Protein AF-A0A1E5Q8T6-F1 (afdb_monomer_lite)

Foldseek 3Di:
DDPLLLLLLLLLLVLLLLVLLCVLQVVVVLSVLLCVVCVVVNVVSVVSNLVVLCVVPNNPVSVVVSVVLSVQSNVVSNVVCVPDDVVVSNVVSVVLSVQSSPDDSVSSSVSSCPPPCSVVSPDDDPVRVVVVVVVVVVPDDDDDDD

Radius of gyration: 18.47 Å; chains: 1; bounding box: 36×39×65 Å

Secondary structure (DSSP, 8-state):
--HHHHHHHHHHHHHHHHHHHHHHTS-HHHHHHHHHHHHHHHHHHHHHHHHHHHHHH-HHHHHHHHHHHHHHHHHHHHHHHHSS-HHHHHHHHHHHHHHHHH--HHHHHHHHHHSTTGGGG----HHHHHHHHHHHHTT-------

pLDDT: mean 90.9, std 15.11, range [36.03, 98.62]

Organism: NCBI:txid28181

Structure (mmCIF, N/CA/C/O backbone):
data_AF-A0A1E5Q8T6-F1
#
_entry.id   AF-A0A1E5Q8T6-F1
#
loop_
_atom_site.group_PDB
_atom_site.id
_atom_site.type_symbol
_atom_site.label_atom_id
_atom_site.label_alt_id
_atom_site.label_comp_id
_atom_site.label_asym_id
_atom_site.label_entity_id
_atom_site.label_seq_id
_atom_site.p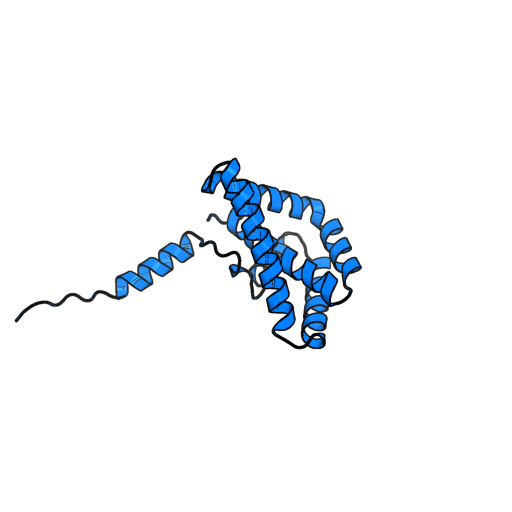dbx_PDB_ins_code
_atom_site.Cartn_x
_atom_site.Cartn_y
_atom_site.Cartn_z
_atom_site.occupancy
_atom_site.B_iso_or_equiv
_atom_site.auth_seq_id
_atom_site.auth_comp_id
_atom_site.auth_asym_id
_atom_site.auth_atom_id
_atom_site.pdbx_PDB_model_num
ATOM 1 N N . MET A 1 1 ? -8.021 -8.946 15.338 1.00 91.19 1 MET A N 1
ATOM 2 C CA . MET A 1 1 ? -8.719 -8.478 14.113 1.00 91.19 1 MET A CA 1
ATOM 3 C C . MET A 1 1 ? -9.376 -9.658 13.404 1.00 91.19 1 MET A C 1
ATOM 5 O O . MET A 1 1 ? -8.860 -10.767 13.523 1.00 91.19 1 MET A O 1
ATOM 9 N N . ASP A 1 2 ? -10.492 -9.426 12.705 1.00 91.12 2 ASP A N 1
ATOM 10 C CA . ASP A 1 2 ? -11.157 -10.439 11.868 1.00 91.12 2 ASP A CA 1
ATOM 11 C C . ASP A 1 2 ? -10.465 -10.608 10.494 1.00 91.12 2 ASP A C 1
ATOM 13 O O . ASP A 1 2 ? -9.503 -9.903 10.171 1.00 91.12 2 ASP A O 1
ATOM 17 N N . ALA A 1 3 ? -10.931 -11.565 9.684 1.00 92.56 3 ALA A N 1
ATOM 18 C CA . ALA A 1 3 ? -10.324 -11.892 8.391 1.00 92.56 3 ALA A CA 1
ATOM 19 C C . ALA A 1 3 ? -10.444 -10.765 7.344 1.00 92.56 3 ALA A C 1
ATOM 21 O O . ALA A 1 3 ? -9.539 -10.584 6.521 1.00 92.56 3 ALA A O 1
ATOM 22 N N . ALA A 1 4 ? -11.535 -9.994 7.375 1.00 94.25 4 ALA A N 1
ATOM 23 C CA . ALA A 1 4 ? -11.749 -8.883 6.452 1.00 94.25 4 ALA A CA 1
ATOM 24 C C . ALA A 1 4 ? -10.816 -7.712 6.789 1.00 94.25 4 ALA A C 1
ATOM 26 O O . ALA A 1 4 ? -10.156 -7.174 5.900 1.00 94.25 4 ALA A O 1
ATOM 27 N N . ALA A 1 5 ? -10.695 -7.375 8.075 1.00 95.44 5 ALA A N 1
ATOM 28 C CA . ALA A 1 5 ? -9.763 -6.373 8.576 1.00 95.44 5 ALA A CA 1
ATOM 29 C C . ALA A 1 5 ? -8.310 -6.754 8.272 1.00 95.44 5 ALA A C 1
ATOM 31 O O . ALA A 1 5 ? -7.549 -5.913 7.798 1.00 95.44 5 ALA A O 1
ATOM 32 N N . ARG A 1 6 ? -7.944 -8.028 8.471 1.00 95.81 6 ARG A N 1
ATOM 33 C CA . ARG A 1 6 ? -6.624 -8.552 8.100 1.00 95.81 6 ARG A CA 1
ATOM 34 C C . ARG A 1 6 ? -6.330 -8.326 6.618 1.00 95.81 6 ARG A C 1
ATOM 36 O O . ARG A 1 6 ? -5.324 -7.713 6.287 1.00 95.81 6 ARG A O 1
ATOM 43 N N . THR A 1 7 ? -7.238 -8.755 5.743 1.00 97.00 7 THR A N 1
ATOM 44 C CA . THR A 1 7 ? -7.078 -8.588 4.289 1.00 97.00 7 THR A CA 1
ATOM 45 C C . THR A 1 7 ? -6.927 -7.113 3.915 1.00 97.00 7 THR A C 1
ATOM 47 O O . THR A 1 7 ? -6.072 -6.759 3.109 1.00 97.00 7 THR A O 1
ATOM 50 N N . ALA A 1 8 ? -7.720 -6.228 4.521 1.00 98.00 8 ALA A N 1
ATOM 51 C CA . ALA A 1 8 ? -7.644 -4.795 4.262 1.00 98.00 8 ALA A CA 1
ATOM 52 C C . ALA A 1 8 ? -6.312 -4.173 4.726 1.00 98.00 8 ALA A C 1
ATOM 54 O O . ALA A 1 8 ? -5.781 -3.288 4.052 1.00 98.00 8 ALA A O 1
ATOM 55 N N . LEU A 1 9 ? -5.760 -4.638 5.852 1.00 97.81 9 LEU A N 1
ATOM 56 C CA . LEU A 1 9 ? -4.460 -4.213 6.374 1.00 97.81 9 LEU A CA 1
ATOM 57 C C . LEU A 1 9 ? -3.300 -4.721 5.505 1.00 97.81 9 LEU A C 1
ATOM 59 O O . LEU A 1 9 ? -2.475 -3.909 5.095 1.00 97.81 9 LEU A O 1
ATOM 63 N N . GLU A 1 10 ? -3.274 -6.012 5.158 1.00 97.94 10 GLU A N 1
ATOM 64 C CA . GLU A 1 10 ? -2.285 -6.613 4.241 1.00 97.94 10 GLU A CA 1
ATOM 65 C C . GLU A 1 10 ? -2.306 -5.896 2.877 1.00 97.94 10 GLU A C 1
ATOM 67 O O . GLU A 1 10 ? -1.274 -5.475 2.353 1.00 97.94 10 GLU A O 1
ATOM 72 N N . MET A 1 11 ? -3.500 -5.636 2.332 1.00 98.12 11 MET A N 1
ATOM 73 C CA . MET A 1 11 ? -3.654 -4.861 1.098 1.00 98.12 11 MET A CA 1
ATOM 74 C C . MET A 1 11 ? -3.131 -3.429 1.228 1.00 98.12 11 MET A C 1
ATOM 76 O O . MET A 1 11 ? -2.648 -2.861 0.245 1.00 98.12 11 MET A O 1
ATOM 80 N N . ARG A 1 12 ? -3.238 -2.817 2.414 1.00 98.38 12 ARG A N 1
ATOM 81 C CA . ARG A 1 12 ? -2.709 -1.472 2.646 1.00 98.38 12 ARG A CA 1
ATOM 82 C C . ARG A 1 12 ? -1.186 -1.465 2.718 1.00 98.38 12 ARG A C 1
ATOM 84 O O . ARG A 1 12 ? -0.594 -0.530 2.186 1.00 98.38 12 ARG A O 1
ATOM 91 N N . VAL A 1 13 ? -0.573 -2.491 3.309 1.00 98.31 13 VAL A N 1
ATOM 92 C CA . VAL A 1 13 ? 0.884 -2.695 3.269 1.00 98.31 13 VAL A CA 1
ATOM 93 C C . VAL A 1 13 ? 1.355 -2.767 1.818 1.00 98.31 13 VAL A C 1
ATOM 95 O O . VAL A 1 13 ? 2.176 -1.949 1.408 1.00 98.31 13 VAL A O 1
ATOM 98 N N . LEU A 1 14 ? 0.761 -3.661 1.017 1.00 98.12 14 LEU A N 1
ATOM 99 C CA . LEU A 1 14 ? 1.131 -3.826 -0.390 1.00 98.12 14 LEU A CA 1
ATOM 100 C C . LEU A 1 14 ? 0.997 -2.507 -1.173 1.00 98.12 14 LEU A C 1
ATOM 102 O O . LEU A 1 14 ? 1.892 -2.140 -1.928 1.00 98.12 14 LEU A O 1
ATOM 106 N N . GLN A 1 15 ? -0.092 -1.753 -0.979 1.00 98.12 15 GLN A N 1
ATOM 107 C CA . GLN A 1 15 ? -0.264 -0.443 -1.625 1.00 98.12 15 GLN A CA 1
ATOM 108 C C . GLN A 1 15 ? 0.828 0.563 -1.239 1.00 98.12 15 GLN A C 1
ATOM 110 O O . GLN A 1 15 ? 1.267 1.324 -2.102 1.00 98.12 15 GLN A O 1
ATOM 115 N N . SER A 1 16 ? 1.234 0.596 0.034 1.00 98.38 16 SER A N 1
ATOM 116 C CA . SER A 1 16 ? 2.310 1.470 0.512 1.00 98.38 16 SER A CA 1
ATOM 117 C C . SER A 1 16 ? 3.647 1.104 -0.131 1.00 98.38 16 SER A C 1
ATOM 119 O O . SER A 1 16 ? 4.346 1.994 -0.610 1.00 98.38 16 SER A O 1
ATOM 121 N N . GLU A 1 17 ? 3.970 -0.185 -0.228 1.00 97.94 17 GLU A N 1
ATOM 122 C CA . GLU A 1 17 ? 5.182 -0.643 -0.912 1.00 97.94 17 GLU A CA 1
ATOM 123 C C . GLU A 1 17 ? 5.189 -0.331 -2.398 1.00 97.94 17 GLU A C 1
ATOM 125 O O . GLU A 1 17 ? 6.173 0.205 -2.899 1.00 97.94 17 GLU A O 1
ATOM 130 N N . LEU A 1 18 ? 4.093 -0.625 -3.104 1.00 98.25 18 LEU A N 1
ATOM 131 C CA . LEU A 1 18 ? 3.993 -0.332 -4.530 1.00 98.25 18 LEU A CA 1
ATOM 132 C C . LEU A 1 18 ? 4.087 1.178 -4.789 1.00 98.25 18 LEU A C 1
ATOM 134 O O . LEU A 1 18 ? 4.694 1.586 -5.773 1.00 98.25 18 LEU A O 1
ATOM 138 N N . MET A 1 19 ? 3.539 2.020 -3.907 1.00 98.62 19 MET A N 1
ATOM 139 C CA . MET A 1 19 ? 3.686 3.473 -4.029 1.00 98.62 19 MET A CA 1
ATOM 140 C C . MET A 1 19 ? 5.147 3.908 -3.871 1.00 98.62 19 MET A C 1
ATOM 142 O O . MET A 1 1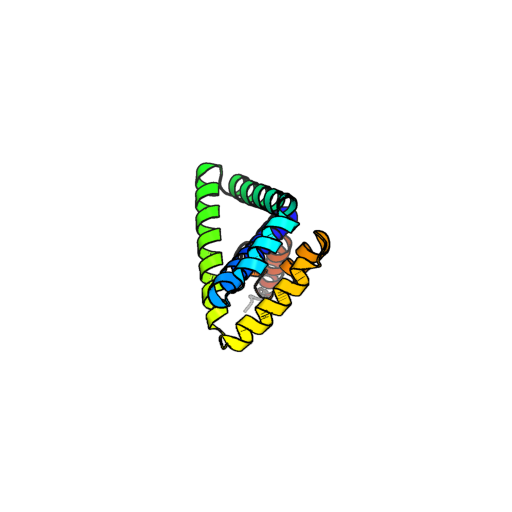9 ? 5.647 4.665 -4.699 1.00 98.62 19 MET A O 1
ATOM 146 N N . VAL A 1 20 ? 5.847 3.433 -2.838 1.00 98.38 20 VAL A N 1
ATOM 147 C CA . VAL A 1 20 ? 7.263 3.784 -2.636 1.00 98.38 20 VAL A CA 1
ATOM 148 C C . VAL A 1 20 ? 8.115 3.256 -3.788 1.00 98.38 20 VAL A C 1
ATOM 150 O O . VAL A 1 20 ? 8.893 4.015 -4.357 1.00 98.38 20 VAL A O 1
ATOM 153 N N . ALA A 1 21 ? 7.884 2.024 -4.240 1.00 97.94 21 ALA A N 1
ATOM 154 C CA . ALA A 1 21 ? 8.535 1.474 -5.422 1.00 97.94 21 ALA A CA 1
ATOM 155 C C . ALA A 1 21 ? 8.308 2.332 -6.676 1.00 97.94 21 ALA A C 1
ATOM 157 O O . ALA A 1 21 ? 9.230 2.559 -7.459 1.00 97.94 21 ALA A O 1
ATOM 158 N N . ALA A 1 22 ? 7.096 2.862 -6.857 1.00 98.50 22 ALA A N 1
ATOM 159 C CA . ALA A 1 22 ? 6.776 3.762 -7.959 1.00 98.50 22 ALA A CA 1
ATOM 160 C C . ALA A 1 22 ? 7.599 5.054 -7.939 1.00 98.50 22 ALA A C 1
ATOM 162 O O . ALA A 1 22 ? 7.985 5.548 -9.000 1.00 98.50 22 ALA A O 1
ATOM 163 N N . LEU A 1 23 ? 7.867 5.589 -6.748 1.00 98.31 23 LEU A N 1
ATOM 164 C CA . LEU A 1 23 ? 8.662 6.799 -6.556 1.00 98.31 23 LEU A CA 1
ATOM 165 C C . LEU A 1 23 ? 10.160 6.513 -6.697 1.00 98.31 23 LEU A C 1
ATOM 167 O O . LEU A 1 23 ? 10.832 7.196 -7.464 1.00 98.31 23 LEU A O 1
ATOM 171 N N . THR A 1 24 ? 10.662 5.483 -6.018 1.00 98.19 24 THR A N 1
ATOM 172 C CA . THR A 1 24 ? 12.087 5.122 -5.994 1.00 98.19 24 THR A CA 1
ATOM 173 C C . THR A 1 24 ? 12.584 4.624 -7.351 1.00 98.19 24 THR A C 1
ATOM 175 O O . THR A 1 24 ? 13.695 4.951 -7.753 1.00 98.19 24 THR A O 1
ATOM 178 N N . CYS A 1 25 ? 11.764 3.865 -8.084 1.00 98.38 25 CYS A N 1
ATOM 179 C CA . CYS A 1 25 ? 12.173 3.180 -9.316 1.00 98.38 25 CYS A CA 1
ATOM 180 C C . CYS A 1 25 ? 11.604 3.801 -10.598 1.00 98.38 25 CYS A C 1
ATOM 182 O O . CYS A 1 25 ? 11.696 3.199 -11.665 1.00 98.38 25 CYS A O 1
ATOM 184 N N . GLY A 1 26 ? 10.937 4.957 -10.512 1.00 97.50 26 GLY A N 1
ATOM 185 C CA . GLY A 1 26 ? 10.296 5.584 -11.674 1.00 97.50 26 GLY A CA 1
ATOM 186 C C . GLY A 1 26 ? 9.081 4.819 -12.226 1.00 97.50 26 GLY A C 1
ATOM 187 O O . GLY A 1 26 ? 8.631 5.087 -13.336 1.00 97.50 26 GLY A O 1
ATOM 188 N N . GLN A 1 27 ? 8.497 3.899 -11.453 1.00 97.75 27 GLN A N 1
ATOM 189 C CA . GLN A 1 27 ? 7.379 3.030 -11.855 1.00 97.75 27 GLN A CA 1
ATOM 190 C C . GLN A 1 27 ? 5.990 3.677 -11.643 1.00 97.75 27 GLN A C 1
ATOM 192 O O . GLN A 1 27 ? 4.982 2.988 -11.471 1.00 97.75 27 GLN A O 1
ATOM 197 N N . ARG A 1 28 ? 5.902 5.017 -11.663 1.00 98.12 28 ARG A N 1
ATOM 198 C CA . ARG A 1 28 ? 4.630 5.765 -11.524 1.00 98.12 28 ARG A CA 1
ATOM 199 C C . ARG A 1 28 ? 3.543 5.301 -12.508 1.00 98.12 28 ARG A C 1
ATOM 201 O O . ARG A 1 28 ? 2.404 5.151 -12.063 1.00 98.12 28 ARG A O 1
ATOM 208 N N . PRO A 1 29 ? 3.839 5.023 -13.797 1.00 98.38 29 PRO A N 1
ATOM 209 C CA . PRO A 1 29 ? 2.836 4.489 -14.719 1.00 98.38 29 PRO A CA 1
ATOM 210 C C . PRO A 1 29 ? 2.255 3.145 -14.258 1.00 98.38 29 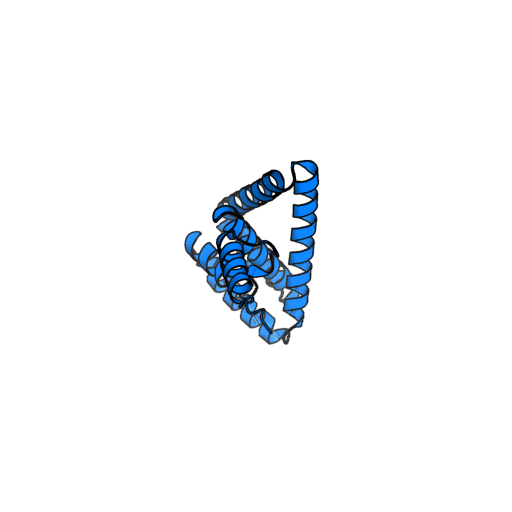PRO A C 1
ATOM 212 O O . PRO A 1 29 ? 1.038 2.973 -14.268 1.00 98.38 29 PRO A O 1
ATOM 215 N N . SER A 1 30 ? 3.103 2.231 -13.777 1.00 98.38 30 SER A N 1
ATOM 216 C CA . SER A 1 30 ? 2.705 0.906 -13.281 1.00 98.38 30 SER A CA 1
ATOM 217 C C . SER A 1 30 ? 1.794 1.004 -12.055 1.00 98.38 30 SER A C 1
ATOM 219 O O . SER A 1 30 ? 0.777 0.314 -11.980 1.00 98.38 30 SER A O 1
ATOM 221 N N . TYR A 1 31 ? 2.090 1.921 -11.129 1.00 98.62 31 TYR A N 1
ATOM 222 C CA . TYR A 1 31 ? 1.222 2.182 -9.978 1.00 98.62 31 TYR A CA 1
ATOM 223 C C . TYR A 1 31 ? -0.129 2.777 -10.378 1.00 98.62 31 TYR A C 1
ATOM 225 O O . TYR A 1 31 ? -1.169 2.340 -9.888 1.00 98.62 31 TYR A O 1
ATOM 233 N N . ASN A 1 32 ? -0.136 3.742 -11.298 1.00 98.44 32 ASN A N 1
ATOM 234 C CA . ASN A 1 32 ? -1.376 4.339 -11.787 1.00 98.44 32 ASN A CA 1
ATOM 235 C C . ASN A 1 32 ? -2.257 3.304 -12.497 1.00 98.44 32 ASN A C 1
ATOM 237 O O . ASN A 1 32 ? -3.471 3.281 -12.278 1.00 98.44 32 ASN A O 1
ATOM 241 N N . ALA A 1 33 ? -1.653 2.424 -13.301 1.00 98.50 33 ALA A N 1
ATOM 242 C CA . ALA A 1 33 ? -2.349 1.306 -13.927 1.00 98.50 33 ALA A CA 1
ATOM 243 C C . ALA A 1 33 ? -2.926 0.357 -12.868 1.00 98.50 33 ALA A C 1
ATOM 245 O O . ALA A 1 33 ? -4.113 0.049 -12.912 1.00 98.50 33 ALA A O 1
ATOM 246 N N . PHE A 1 34 ? -2.134 -0.017 -11.859 1.00 98.44 34 PHE A N 1
ATOM 247 C CA . PHE A 1 34 ? -2.587 -0.849 -10.745 1.00 98.44 34 PHE A CA 1
ATOM 248 C C . PHE A 1 34 ? -3.799 -0.237 -10.023 1.00 98.44 34 PHE A C 1
ATOM 250 O O . PHE A 1 34 ? -4.835 -0.888 -9.878 1.00 98.44 34 PHE A O 1
ATOM 257 N N . VAL A 1 35 ? -3.717 1.035 -9.620 1.00 98.12 35 VAL A N 1
ATOM 258 C CA . VAL A 1 35 ? -4.825 1.718 -8.935 1.00 98.12 35 VAL A CA 1
ATOM 259 C C . VAL A 1 35 ? -6.060 1.802 -9.824 1.00 98.12 35 VAL A C 1
ATOM 261 O O . VAL A 1 35 ? -7.168 1.608 -9.330 1.00 98.12 35 VAL A O 1
ATOM 264 N N . THR A 1 36 ? -5.887 2.063 -11.119 1.00 98.19 36 THR A N 1
ATOM 265 C CA . THR A 1 36 ? -6.998 2.164 -12.073 1.00 98.19 36 THR A CA 1
ATOM 266 C C . THR A 1 36 ? -7.697 0.819 -12.253 1.00 98.19 36 THR A C 1
ATOM 268 O O . THR A 1 36 ? -8.912 0.744 -12.069 1.00 98.19 36 THR A O 1
ATOM 271 N N . THR A 1 37 ? -6.941 -0.248 -12.524 1.00 97.31 37 THR A N 1
ATOM 272 C CA . THR A 1 37 ? -7.462 -1.608 -12.725 1.00 97.31 37 THR A CA 1
ATOM 273 C C . THR A 1 37 ? -8.215 -2.117 -11.499 1.00 97.31 37 THR A C 1
ATOM 275 O O . THR A 1 37 ? -9.322 -2.640 -11.616 1.00 97.31 37 THR A O 1
ATOM 278 N N . PHE A 1 38 ? -7.662 -1.921 -10.299 1.00 98.12 38 PHE A N 1
ATOM 279 C CA .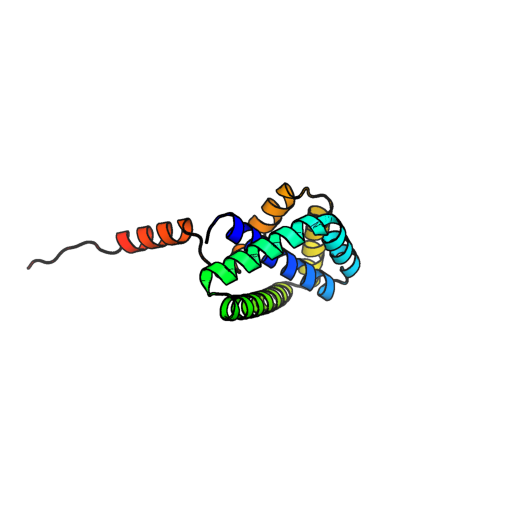 PHE A 1 38 ? -8.252 -2.451 -9.068 1.00 98.12 38 PHE A CA 1
ATOM 280 C C . PHE A 1 38 ? -9.110 -1.440 -8.305 1.00 98.12 38 PHE A C 1
ATOM 282 O O . PHE A 1 38 ? -9.547 -1.748 -7.197 1.00 98.12 38 PHE A O 1
ATOM 289 N N . LYS A 1 39 ? -9.406 -0.257 -8.862 1.00 97.75 39 LYS A N 1
ATOM 290 C CA . LYS A 1 39 ? -10.087 0.841 -8.148 1.00 97.75 39 LYS A CA 1
ATOM 291 C C . LYS A 1 39 ? -11.307 0.390 -7.328 1.00 97.75 39 LYS A C 1
ATOM 293 O O . LYS A 1 39 ? -11.332 0.697 -6.133 1.00 97.75 39 LYS A O 1
ATOM 298 N N . PRO A 1 40 ? -12.285 -0.369 -7.873 1.00 97.81 40 PRO A N 1
ATOM 299 C CA . PRO A 1 40 ? -13.451 -0.792 -7.092 1.00 97.81 40 PRO A CA 1
ATOM 300 C C . PRO A 1 40 ? -13.071 -1.684 -5.904 1.00 97.81 40 PRO A C 1
ATOM 302 O O . PRO A 1 40 ? -13.618 -1.562 -4.806 1.00 97.81 40 PRO A O 1
ATOM 305 N N . TYR A 1 41 ? -12.093 -2.566 -6.109 1.00 97.62 41 TYR A N 1
ATOM 306 C CA . TYR A 1 41 ? -11.574 -3.452 -5.078 1.00 97.62 41 TYR A CA 1
ATOM 307 C C . TYR A 1 41 ? -10.820 -2.673 -3.990 1.00 97.62 41 TYR A C 1
ATOM 309 O O . TYR A 1 41 ? -11.116 -2.841 -2.807 1.00 97.62 41 TYR A O 1
ATOM 317 N N . LEU A 1 42 ? -9.909 -1.770 -4.369 1.00 98.06 42 LEU A N 1
ATOM 318 C CA . LEU A 1 42 ? -9.135 -0.957 -3.424 1.00 98.06 42 LEU A CA 1
ATOM 319 C C . LEU A 1 42 ? -10.042 -0.030 -2.601 1.00 98.06 42 LEU A C 1
ATOM 321 O O . LEU A 1 42 ? -9.821 0.123 -1.402 1.00 98.06 42 LEU A O 1
ATOM 325 N N . MET A 1 43 ? -11.099 0.529 -3.204 1.00 98.19 43 MET A N 1
ATOM 326 C CA . MET A 1 43 ? -12.111 1.309 -2.481 1.00 98.19 43 MET A CA 1
ATOM 327 C C . MET A 1 43 ? -12.837 0.466 -1.430 1.00 98.19 43 MET A C 1
ATOM 329 O O . MET A 1 43 ? -12.995 0.910 -0.291 1.00 98.19 43 MET A O 1
ATOM 333 N N . ARG A 1 44 ? -13.232 -0.768 -1.774 1.00 98.00 44 ARG A N 1
ATOM 334 C CA . ARG A 1 44 ? -13.850 -1.692 -0.815 1.00 98.00 44 ARG A CA 1
ATOM 335 C C . ARG A 1 44 ? -12.905 -2.010 0.343 1.00 98.00 44 ARG A C 1
ATOM 337 O O . ARG A 1 44 ? -13.328 -1.939 1.494 1.00 98.00 44 ARG A O 1
ATOM 344 N N . GLN A 1 45 ? -11.638 -2.308 0.055 1.00 98.25 45 GLN A N 1
ATOM 345 C CA . GLN A 1 45 ? -10.637 -2.567 1.095 1.00 98.25 45 GLN A CA 1
ATOM 346 C C . GLN A 1 45 ? -10.393 -1.333 1.973 1.00 98.25 45 GLN A C 1
ATOM 348 O O . GLN A 1 45 ? -10.335 -1.455 3.193 1.00 98.25 45 GLN A O 1
ATOM 353 N N . GLY A 1 46 ? -10.360 -0.130 1.393 1.00 97.81 46 GLY A N 1
ATOM 354 C CA . GLY A 1 46 ? -10.293 1.121 2.153 1.00 97.81 46 GLY A CA 1
ATOM 355 C C . GLY A 1 46 ? -11.492 1.320 3.087 1.00 97.81 46 GLY A C 1
ATOM 356 O O . GLY A 1 46 ? -11.323 1.740 4.232 1.00 97.81 46 GLY A O 1
ATOM 357 N N . GLY A 1 47 ? -12.698 0.961 2.638 1.00 98.19 47 GLY A N 1
ATOM 358 C CA . GLY A 1 47 ? -13.905 0.965 3.468 1.00 98.19 47 GLY A CA 1
ATOM 359 C C . GLY A 1 47 ? -13.829 -0.020 4.638 1.00 98.19 47 GLY A C 1
ATOM 360 O O . GLY A 1 47 ? -14.135 0.356 5.770 1.00 98.19 47 GLY A O 1
ATOM 361 N N . GLN A 1 48 ? -13.366 -1.249 4.390 1.00 98.06 48 GLN A N 1
ATOM 362 C CA . GLN A 1 48 ? -13.166 -2.258 5.440 1.00 98.06 48 GLN A CA 1
ATOM 363 C C . GLN A 1 48 ? -12.108 -1.819 6.453 1.00 98.06 48 GLN A C 1
ATOM 365 O O . GLN A 1 48 ? -12.333 -1.910 7.658 1.00 98.06 48 GLN A O 1
ATOM 370 N N . LEU A 1 49 ? -10.999 -1.251 5.975 1.00 97.75 49 LEU A N 1
ATOM 371 C CA . LEU A 1 49 ? -9.946 -0.707 6.824 1.00 97.75 49 LEU A CA 1
ATOM 372 C C . LEU A 1 49 ? -10.487 0.407 7.727 1.00 97.75 49 LEU A C 1
ATOM 374 O O . LEU A 1 49 ? -10.310 0.367 8.942 1.00 97.75 49 LEU A O 1
ATOM 378 N N . LYS A 1 50 ? -11.211 1.375 7.154 1.00 98.12 50 LYS A N 1
ATOM 379 C CA . LYS A 1 50 ? -11.858 2.442 7.926 1.00 98.12 50 LYS A CA 1
ATOM 380 C C . LYS A 1 50 ? -12.838 1.872 8.953 1.00 98.12 50 LYS A C 1
ATOM 382 O O . LYS A 1 50 ? -12.831 2.313 10.098 1.00 98.12 50 LYS A O 1
ATOM 387 N N . SER A 1 51 ? -13.662 0.897 8.562 1.00 97.81 51 SER A N 1
ATOM 388 C CA . SER A 1 51 ? -14.618 0.248 9.465 1.00 97.81 51 SER A CA 1
ATOM 389 C C . SER A 1 51 ? -13.915 -0.427 10.640 1.00 97.81 51 SER A C 1
ATOM 391 O O . SER A 1 51 ? -14.345 -0.240 11.774 1.00 97.81 51 SER A O 1
ATOM 393 N N . PHE A 1 52 ? -12.813 -1.140 10.393 1.00 96.88 52 PHE A N 1
ATOM 394 C CA . PHE A 1 52 ? -11.992 -1.747 11.440 1.00 96.88 52 PHE A CA 1
ATOM 395 C C . PHE A 1 52 ? -11.536 -0.703 12.465 1.00 96.88 52 PHE A C 1
ATOM 397 O O . PHE A 1 52 ? -11.843 -0.834 13.646 1.00 96.88 52 PHE A O 1
ATOM 404 N N . PHE A 1 53 ? -10.900 0.381 12.017 1.00 97.56 53 PHE A N 1
ATOM 405 C CA . PHE A 1 53 ? -10.424 1.424 12.927 1.00 97.56 53 PHE A CA 1
ATOM 406 C C . PHE A 1 53 ? -11.553 2.114 13.701 1.00 97.56 53 PHE A C 1
ATOM 408 O O . PHE A 1 53 ? -11.415 2.362 14.897 1.00 97.56 53 PHE A O 1
ATOM 415 N N . VAL A 1 54 ? -12.685 2.397 13.050 1.00 97.56 54 VAL A N 1
ATOM 416 C CA . VAL A 1 54 ? -13.849 2.997 13.721 1.00 97.56 54 VAL A CA 1
ATOM 417 C C . VAL A 1 54 ? -14.452 2.043 14.753 1.00 97.56 54 VAL A C 1
ATOM 419 O O . VAL A 1 54 ? -14.806 2.485 15.840 1.00 97.56 54 VAL A O 1
ATOM 422 N N . LYS A 1 55 ? -14.549 0.744 14.455 1.00 96.06 55 LYS A N 1
ATOM 423 C CA . LYS A 1 55 ? -15.048 -0.259 15.407 1.00 96.06 55 LYS A CA 1
ATOM 424 C C . LYS A 1 55 ? -14.099 -0.454 16.589 1.00 96.06 55 LYS A C 1
ATOM 426 O O . LYS A 1 55 ? -14.565 -0.660 17.700 1.00 96.06 55 LYS A O 1
ATOM 431 N N . SER A 1 56 ? -12.788 -0.388 16.359 1.00 95.25 56 SER A N 1
ATOM 432 C CA . SER A 1 56 ? -11.782 -0.624 17.400 1.00 95.25 56 SER A CA 1
ATOM 433 C C . SER A 1 56 ? -11.528 0.579 18.306 1.00 95.25 56 SER A C 1
ATOM 435 O O . SER A 1 56 ? -11.223 0.383 19.476 1.00 95.25 56 SER A O 1
ATOM 437 N N . PHE A 1 57 ? -11.634 1.805 17.788 1.00 95.69 57 PHE A N 1
ATOM 438 C CA . PHE A 1 57 ? -11.228 3.018 18.514 1.00 95.69 57 PHE A CA 1
ATOM 439 C C . PHE A 1 57 ? -12.320 4.103 18.560 1.00 95.69 57 PHE A C 1
ATOM 441 O O . PHE A 1 57 ? -12.128 5.162 19.145 1.00 95.69 57 PHE A O 1
ATOM 448 N N . GLY A 1 58 ? -13.476 3.884 17.934 1.00 97.56 58 GLY A N 1
ATOM 449 C CA . GLY A 1 58 ? -14.519 4.898 17.769 1.00 97.56 58 GLY A CA 1
ATOM 450 C C . GLY A 1 58 ? -14.253 5.865 16.600 1.00 97.56 58 GLY A C 1
ATOM 451 O O . GLY A 1 58 ? -13.170 5.864 16.014 1.00 97.56 58 GLY A O 1
ATOM 452 N N . PRO A 1 59 ? -15.225 6.718 16.217 1.00 95.12 59 PRO A N 1
ATOM 453 C CA . PRO A 1 59 ? -15.151 7.491 14.971 1.00 95.12 59 PRO A CA 1
ATOM 454 C C . PRO A 1 59 ? -13.968 8.468 14.876 1.00 95.12 59 PRO A C 1
ATOM 456 O O . PRO A 1 59 ? -13.270 8.491 13.863 1.00 95.12 59 PRO A O 1
ATOM 459 N N . LYS A 1 60 ? -13.728 9.266 15.927 1.00 96.19 60 LYS A N 1
ATOM 460 C CA . LYS A 1 60 ? -12.674 10.297 15.937 1.00 96.19 60 LYS A CA 1
ATOM 461 C C . LYS A 1 60 ? -11.281 9.679 16.071 1.00 96.19 60 LYS A C 1
ATOM 463 O O . LYS A 1 60 ? -10.423 9.907 15.222 1.00 96.19 60 LYS A O 1
ATOM 468 N N . GLN A 1 61 ? -11.073 8.872 17.111 1.00 97.44 61 GLN A N 1
ATOM 469 C CA . GLN A 1 61 ? -9.776 8.241 17.374 1.00 97.44 61 GLN A CA 1
ATOM 470 C C . GLN A 1 61 ? -9.443 7.187 16.308 1.00 97.44 61 GLN A C 1
ATOM 472 O O . GLN A 1 61 ? -8.289 7.058 15.919 1.00 97.44 61 GLN A O 1
ATOM 477 N N . GLY A 1 62 ? -10.439 6.491 15.749 1.00 97.44 62 GLY A N 1
ATOM 478 C CA . GLY A 1 62 ? -10.243 5.563 14.635 1.00 97.44 62 GLY A CA 1
ATOM 479 C C . GLY A 1 62 ? -9.690 6.242 13.382 1.00 97.44 62 GLY A C 1
ATOM 480 O O . GLY A 1 62 ? -8.759 5.723 12.770 1.00 97.44 62 GLY A O 1
ATOM 481 N N . ALA A 1 63 ? -10.193 7.426 13.021 1.00 97.25 63 ALA A N 1
ATOM 482 C CA . ALA A 1 63 ? -9.641 8.195 11.904 1.00 97.25 63 ALA A CA 1
ATOM 483 C C . ALA A 1 63 ? -8.180 8.620 12.156 1.00 97.25 63 ALA A C 1
ATOM 485 O O . ALA A 1 63 ? -7.338 8.513 11.265 1.00 97.25 63 ALA A O 1
ATOM 486 N N . GLU A 1 64 ? -7.862 9.047 13.380 1.00 97.94 64 GLU A N 1
ATOM 487 C CA . GLU A 1 64 ? -6.495 9.394 13.780 1.00 97.94 64 GLU A CA 1
ATOM 488 C C . GLU A 1 64 ? -5.552 8.181 13.720 1.00 97.94 64 GLU A C 1
ATOM 490 O O . GLU A 1 64 ? -4.467 8.260 13.141 1.00 97.94 64 GLU A O 1
ATOM 495 N N . MET A 1 65 ? -5.981 7.037 14.260 1.00 97.56 65 MET A N 1
ATOM 496 C CA . MET A 1 65 ? -5.210 5.793 14.253 1.00 97.56 65 MET A CA 1
ATOM 497 C C . MET A 1 65 ? -5.009 5.238 12.843 1.00 97.56 65 MET A C 1
ATOM 499 O O . MET A 1 65 ? -3.927 4.729 12.539 1.00 97.56 65 MET A O 1
ATOM 503 N N . LEU A 1 66 ? -5.999 5.387 11.959 1.00 97.75 66 LEU A N 1
ATOM 504 C CA . LEU A 1 66 ? -5.858 5.055 10.545 1.00 97.75 66 LEU A CA 1
ATOM 505 C C . LEU A 1 66 ? -4.760 5.905 9.894 1.00 97.75 66 LEU A C 1
ATOM 507 O O . LEU A 1 66 ? -3.857 5.353 9.267 1.00 97.75 66 LEU A O 1
ATOM 511 N N . ASN A 1 67 ? -4.794 7.228 10.075 1.00 97.81 67 ASN A N 1
ATOM 512 C CA . ASN A 1 67 ? -3.785 8.127 9.511 1.00 97.81 67 ASN A CA 1
ATOM 513 C C . ASN A 1 67 ? -2.382 7.801 10.039 1.00 97.81 67 ASN A C 1
ATOM 515 O O . ASN A 1 67 ? -1.455 7.638 9.248 1.00 97.81 67 ASN A O 1
ATOM 519 N N . LYS A 1 68 ? -2.239 7.611 11.358 1.00 97.62 68 LYS A N 1
ATOM 520 C CA . LYS A 1 68 ? -0.978 7.179 11.986 1.00 97.62 68 LYS A CA 1
ATOM 521 C C . LYS A 1 68 ? -0.464 5.869 11.388 1.00 97.62 68 LYS A C 1
ATOM 523 O O . LYS A 1 68 ? 0.715 5.764 11.055 1.00 97.62 68 LYS A O 1
ATOM 528 N N . THR A 1 69 ? -1.351 4.892 11.206 1.00 97.56 69 THR A N 1
ATOM 529 C CA . THR A 1 69 ? -1.010 3.595 10.609 1.00 97.56 69 THR A CA 1
ATOM 530 C C . THR A 1 69 ? -0.521 3.752 9.176 1.00 97.56 69 THR A C 1
ATOM 532 O O . THR A 1 69 ? 0.527 3.217 8.831 1.00 97.56 69 THR A O 1
ATOM 535 N N . VAL A 1 70 ? -1.244 4.505 8.344 1.00 97.38 70 VAL A N 1
ATOM 536 C CA . VAL A 1 70 ? -0.867 4.750 6.946 1.00 97.38 70 VAL A CA 1
ATOM 537 C C . VAL A 1 70 ? 0.496 5.431 6.845 1.00 97.38 70 VAL A C 1
ATOM 539 O O . VAL A 1 70 ? 1.323 4.996 6.045 1.00 97.38 70 VAL A O 1
ATOM 542 N N . THR A 1 71 ? 0.748 6.455 7.663 1.00 97.94 71 THR A N 1
ATOM 543 C CA . THR A 1 71 ? 2.044 7.146 7.701 1.00 97.94 71 THR A CA 1
ATOM 544 C C . THR A 1 71 ? 3.165 6.197 8.112 1.00 97.94 71 THR A C 1
ATOM 546 O O . THR A 1 71 ? 4.200 6.149 7.452 1.00 97.94 71 THR A O 1
ATOM 549 N N . ARG A 1 72 ? 2.954 5.383 9.156 1.00 97.94 72 ARG A N 1
ATOM 550 C CA . ARG A 1 72 ? 3.939 4.378 9.579 1.00 97.94 72 ARG A CA 1
ATOM 551 C C . ARG A 1 72 ? 4.239 3.383 8.456 1.00 97.94 72 ARG A C 1
ATOM 553 O O . ARG A 1 72 ? 5.403 3.109 8.212 1.00 97.94 72 ARG A O 1
ATOM 560 N N . LEU A 1 73 ? 3.218 2.889 7.752 1.00 98.19 73 LEU A N 1
ATOM 561 C CA . LEU A 1 73 ? 3.400 1.952 6.638 1.00 98.19 73 LEU A CA 1
ATOM 562 C C . LEU A 1 73 ? 4.189 2.561 5.476 1.00 98.19 73 LEU A C 1
ATOM 564 O O . LEU A 1 73 ? 5.034 1.884 4.901 1.00 98.19 73 LEU A O 1
ATOM 568 N N . ALA A 1 74 ? 3.944 3.830 5.142 1.00 97.19 74 ALA A N 1
ATOM 569 C CA . ALA A 1 74 ? 4.736 4.529 4.132 1.00 97.19 74 ALA A CA 1
ATOM 570 C C . ALA A 1 74 ? 6.211 4.640 4.554 1.00 97.19 74 ALA A C 1
ATOM 572 O O . ALA A 1 74 ? 7.099 4.354 3.759 1.00 97.19 74 ALA A O 1
ATOM 573 N N . ASN A 1 75 ? 6.473 4.976 5.820 1.00 97.62 75 ASN A N 1
ATOM 574 C CA . ASN A 1 75 ? 7.836 5.048 6.349 1.00 97.62 75 ASN A CA 1
ATOM 575 C C . ASN A 1 75 ? 8.528 3.679 6.365 1.00 97.62 75 ASN A C 1
ATOM 577 O O . ASN A 1 75 ? 9.691 3.594 5.979 1.00 97.62 75 ASN A O 1
ATOM 581 N N . SER A 1 76 ? 7.826 2.616 6.769 1.00 97.19 76 SER A N 1
ATOM 582 C CA . SER A 1 76 ? 8.345 1.244 6.712 1.00 97.19 76 SER A CA 1
ATOM 583 C C . SER A 1 76 ? 8.683 0.838 5.278 1.00 97.19 76 SER A C 1
ATOM 585 O O . SER A 1 76 ? 9.787 0.373 5.030 1.00 97.19 76 SER A O 1
ATOM 587 N N . ALA A 1 77 ? 7.799 1.102 4.312 1.00 97.69 77 ALA A N 1
ATOM 588 C CA . ALA A 1 77 ? 8.069 0.824 2.901 1.00 97.69 77 ALA A CA 1
ATOM 589 C C . ALA A 1 77 ? 9.300 1.587 2.372 1.00 97.69 77 ALA A C 1
ATOM 591 O O . ALA A 1 77 ? 10.108 1.019 1.637 1.00 97.69 77 ALA A O 1
ATOM 592 N N . SER A 1 78 ? 9.488 2.845 2.786 1.00 97.56 78 SER A N 1
ATOM 593 C CA . SER A 1 78 ? 10.699 3.613 2.473 1.00 97.56 78 SER A CA 1
ATOM 594 C C . SER A 1 78 ? 11.954 2.993 3.080 1.00 97.56 78 SER A C 1
ATOM 596 O O . SER A 1 78 ? 12.946 2.842 2.375 1.00 97.56 78 SER A O 1
ATOM 598 N N . GLN A 1 79 ? 11.919 2.580 4.350 1.00 97.50 79 GLN A N 1
ATOM 599 C CA . GLN A 1 79 ? 13.052 1.899 4.988 1.00 97.50 79 GLN A CA 1
ATOM 600 C C . GLN A 1 79 ? 13.382 0.580 4.278 1.00 97.50 79 GLN A C 1
ATOM 602 O O . GLN A 1 79 ? 14.545 0.318 3.982 1.00 97.50 79 GLN A O 1
ATOM 607 N N . ASN A 1 80 ? 12.364 -0.195 3.904 1.00 94.81 80 ASN A N 1
ATOM 608 C CA . ASN A 1 80 ? 12.538 -1.449 3.172 1.00 94.81 80 ASN A CA 1
ATOM 609 C C . ASN A 1 80 ? 13.160 -1.224 1.785 1.00 94.81 80 ASN A C 1
ATOM 611 O O . ASN A 1 80 ? 13.962 -2.041 1.336 1.00 94.81 80 ASN A O 1
ATOM 615 N N . SER A 1 81 ? 12.860 -0.098 1.124 1.00 96.38 81 SER A N 1
ATOM 616 C CA . SER A 1 81 ? 13.503 0.269 -0.149 1.00 96.38 81 SER A CA 1
ATOM 617 C C . SER A 1 81 ? 15.002 0.553 -0.034 1.00 96.38 81 SER A C 1
ATOM 619 O O . SER A 1 81 ? 15.716 0.457 -1.027 1.00 96.38 81 SER A O 1
ATOM 621 N N . LEU A 1 82 ? 15.478 0.862 1.175 1.00 96.81 82 LEU A N 1
ATOM 622 C CA . LEU A 1 82 ? 16.883 1.141 1.477 1.00 96.81 82 LEU A CA 1
ATOM 623 C C . LEU A 1 82 ? 17.626 -0.086 2.031 1.00 96.81 82 LEU A C 1
ATOM 625 O O . LEU A 1 82 ? 18.842 -0.036 2.194 1.00 96.81 82 LEU A O 1
ATOM 629 N N . ALA A 1 83 ? 16.917 -1.179 2.334 1.00 96.25 83 ALA A N 1
ATOM 630 C CA . ALA A 1 83 ? 17.500 -2.379 2.940 1.00 96.25 83 ALA A CA 1
ATOM 631 C C . ALA A 1 83 ? 18.366 -3.199 1.965 1.00 96.25 83 ALA A C 1
ATOM 633 O O . ALA A 1 83 ? 19.154 -4.043 2.388 1.00 96.25 83 ALA A O 1
ATOM 634 N N . VAL A 1 84 ? 18.219 -2.963 0.660 1.00 95.56 84 VAL A N 1
ATOM 635 C CA . VAL A 1 84 ? 18.973 -3.616 -0.415 1.00 95.56 84 VAL A CA 1
ATOM 636 C C . VAL A 1 84 ? 19.448 -2.566 -1.422 1.00 95.56 84 VAL A C 1
ATOM 638 O O . VAL A 1 84 ? 19.044 -1.406 -1.356 1.00 95.56 84 VAL A O 1
ATOM 641 N N . SER A 1 85 ? 20.304 -2.949 -2.374 1.00 97.69 85 SER A N 1
ATOM 642 C CA . SER A 1 85 ? 20.708 -2.020 -3.435 1.00 97.69 85 SER A CA 1
ATOM 643 C C . SER A 1 85 ? 19.501 -1.564 -4.263 1.00 97.69 85 SER A C 1
ATOM 645 O O . SER A 1 85 ? 18.583 -2.345 -4.528 1.00 97.69 85 SER A O 1
ATOM 647 N N . THR A 1 86 ? 19.529 -0.312 -4.729 1.00 97.38 86 THR A N 1
ATOM 648 C CA . THR A 1 86 ? 18.453 0.271 -5.547 1.00 97.38 86 THR A CA 1
ATOM 649 C C . THR A 1 86 ? 18.114 -0.601 -6.754 1.00 97.38 86 THR A C 1
ATOM 651 O O . THR A 1 86 ? 16.940 -0.797 -7.051 1.00 97.38 86 THR A O 1
ATOM 654 N N . GLN A 1 87 ? 19.123 -1.184 -7.411 1.00 97.94 87 GLN A N 1
ATOM 655 C CA . GLN A 1 87 ? 18.917 -2.077 -8.552 1.00 97.94 87 GLN A CA 1
ATOM 656 C C . GLN A 1 87 ? 18.095 -3.315 -8.161 1.00 97.94 87 GLN A C 1
ATOM 658 O O . GLN A 1 87 ? 17.047 -3.562 -8.750 1.00 97.94 87 GLN A O 1
ATOM 663 N N . MET A 1 88 ? 18.504 -4.041 -7.111 1.00 97.50 88 MET A N 1
ATOM 664 C CA . MET A 1 88 ? 17.782 -5.234 -6.648 1.00 97.50 88 MET A CA 1
ATOM 665 C C . MET A 1 88 ? 16.358 -4.909 -6.185 1.00 97.50 88 MET A C 1
ATOM 667 O O . MET A 1 88 ? 15.424 -5.675 -6.445 1.00 97.50 88 MET A O 1
ATOM 671 N N . TYR A 1 89 ? 16.179 -3.768 -5.510 1.00 97.56 89 TYR A N 1
ATOM 672 C CA . TYR A 1 89 ? 14.860 -3.294 -5.104 1.00 97.56 89 TYR A CA 1
ATOM 673 C C . TYR A 1 89 ? 13.968 -3.035 -6.323 1.00 97.56 89 TYR A C 1
ATOM 675 O O . TYR A 1 89 ? 12.828 -3.504 -6.364 1.00 97.56 89 TYR A O 1
ATOM 683 N N . CYS A 1 90 ? 14.491 -2.345 -7.338 1.00 98.31 90 CYS A N 1
ATOM 684 C CA . CYS A 1 90 ? 13.732 -1.990 -8.530 1.00 98.31 90 CYS A CA 1
ATOM 685 C C . CYS A 1 90 ? 13.415 -3.180 -9.436 1.00 98.31 90 CYS A C 1
ATOM 687 O O . CYS A 1 90 ? 12.298 -3.247 -9.954 1.00 98.31 90 CYS A O 1
ATOM 689 N N . ASP A 1 91 ? 14.313 -4.157 -9.553 1.00 98.06 91 ASP A N 1
ATOM 690 C CA . ASP A 1 91 ? 14.038 -5.408 -10.269 1.00 98.06 91 ASP A CA 1
ATOM 691 C C . ASP A 1 91 ? 12.917 -6.197 -9.574 1.00 98.06 91 ASP A C 1
ATOM 693 O O . ASP A 1 91 ? 11.943 -6.627 -10.202 1.00 98.06 91 ASP A O 1
ATOM 697 N N . SER A 1 92 ? 12.986 -6.292 -8.242 1.00 96.19 92 SER A N 1
ATOM 698 C CA . SER A 1 92 ? 11.945 -6.930 -7.430 1.00 96.19 92 SER A CA 1
ATOM 699 C C . SER A 1 92 ? 10.603 -6.197 -7.523 1.00 96.19 92 SER A C 1
ATOM 701 O O . SER A 1 92 ? 9.544 -6.827 -7.557 1.00 96.19 92 SER A O 1
ATOM 703 N N . ALA A 1 93 ? 10.625 -4.865 -7.557 1.00 96.62 93 ALA A N 1
ATOM 704 C CA . ALA A 1 93 ? 9.433 -4.042 -7.711 1.00 96.62 93 ALA A CA 1
ATOM 705 C C . ALA A 1 93 ? 8.788 -4.213 -9.092 1.00 96.62 93 ALA A C 1
ATOM 707 O O . ALA A 1 93 ? 7.568 -4.349 -9.182 1.00 96.62 93 ALA A O 1
ATOM 708 N N . ALA A 1 94 ? 9.588 -4.241 -10.162 1.00 97.69 94 ALA A N 1
ATOM 709 C CA . ALA A 1 94 ? 9.099 -4.473 -11.517 1.00 97.69 94 ALA A CA 1
ATOM 710 C C . ALA A 1 94 ? 8.397 -5.836 -11.627 1.00 97.69 94 ALA A C 1
ATOM 712 O O . ALA A 1 94 ? 7.288 -5.917 -12.161 1.00 97.69 94 ALA A O 1
ATOM 713 N N . ALA A 1 95 ? 8.984 -6.886 -11.040 1.00 96.81 95 ALA A N 1
ATOM 714 C CA . ALA A 1 95 ? 8.360 -8.205 -10.963 1.00 96.81 95 ALA A CA 1
ATOM 715 C C . ALA A 1 95 ? 7.032 -8.174 -10.184 1.00 96.81 95 ALA A C 1
ATOM 717 O O . ALA A 1 95 ? 6.022 -8.693 -10.663 1.00 96.81 95 ALA A O 1
ATOM 718 N N . ARG A 1 96 ? 6.991 -7.503 -9.021 1.00 96.62 96 ARG A N 1
ATOM 719 C CA . ARG A 1 96 ? 5.757 -7.347 -8.228 1.00 96.62 96 ARG A CA 1
ATOM 720 C C . ARG A 1 96 ? 4.656 -6.612 -8.996 1.00 96.62 96 ARG A C 1
ATOM 722 O O . ARG A 1 96 ? 3.515 -7.069 -8.984 1.00 96.62 96 ARG A O 1
ATOM 729 N N . PHE A 1 97 ? 4.977 -5.527 -9.706 1.00 98.00 97 PHE A N 1
ATOM 730 C CA . PHE A 1 97 ? 4.010 -4.833 -10.564 1.00 98.00 97 PHE A CA 1
ATOM 731 C C . PHE A 1 97 ? 3.501 -5.721 -11.702 1.00 98.00 97 PHE A C 1
ATOM 733 O O . PHE A 1 97 ? 2.300 -5.735 -11.965 1.00 98.00 97 PHE A O 1
ATOM 740 N N . ALA A 1 98 ? 4.385 -6.482 -12.353 1.00 97.50 98 ALA A N 1
ATOM 741 C CA . ALA A 1 98 ? 4.004 -7.381 -13.439 1.00 97.50 98 ALA A CA 1
ATOM 742 C C . ALA A 1 98 ? 3.032 -8.478 -12.978 1.00 97.50 98 ALA A C 1
ATOM 744 O O . ALA A 1 98 ? 2.093 -8.799 -13.709 1.00 97.50 98 ALA A O 1
ATOM 745 N N . VAL A 1 99 ? 3.230 -9.022 -11.772 1.00 97.06 99 VAL A N 1
ATOM 746 C CA . VAL A 1 99 ? 2.287 -9.963 -11.151 1.00 97.06 99 VAL A CA 1
ATOM 747 C C . VAL A 1 99 ? 0.973 -9.252 -10.837 1.00 97.06 99 VAL A C 1
ATOM 749 O O . VAL A 1 99 ? -0.069 -9.672 -11.332 1.00 97.06 99 VAL A O 1
ATOM 752 N N . ALA A 1 100 ? 1.021 -8.136 -10.100 1.00 96.88 100 ALA A N 1
ATOM 753 C CA . ALA A 1 100 ? -0.172 -7.414 -9.661 1.00 96.88 100 ALA A CA 1
ATOM 754 C C . ALA A 1 100 ? -1.080 -6.994 -10.829 1.00 96.88 100 ALA A C 1
ATOM 756 O O . ALA A 1 100 ? -2.295 -7.127 -10.740 1.00 96.88 100 ALA A O 1
ATOM 757 N N . LEU A 1 101 ? -0.514 -6.515 -11.940 1.00 97.19 101 LEU A N 1
ATOM 758 C CA . LEU A 1 101 ? -1.281 -6.061 -13.107 1.00 97.19 101 LEU A CA 1
ATOM 759 C C . LEU A 1 101 ? -1.979 -7.193 -13.875 1.00 97.19 101 LEU A C 1
ATOM 761 O O . LEU A 1 101 ? -2.899 -6.917 -14.641 1.00 97.19 101 LEU A O 1
ATOM 765 N N . LYS A 1 102 ? -1.560 -8.448 -13.680 1.00 96.31 102 LYS A N 1
ATOM 766 C CA . LYS A 1 102 ? -2.167 -9.638 -14.298 1.00 96.31 102 LYS A CA 1
ATOM 767 C C . LYS A 1 102 ? -3.092 -10.399 -13.343 1.00 96.31 102 LYS A C 1
ATOM 769 O O . LYS A 1 102 ? -3.708 -11.379 -13.750 1.00 96.31 102 LYS A O 1
ATOM 774 N N . SER A 1 103 ? -3.168 -9.973 -12.086 1.00 96.69 103 SER A N 1
ATOM 775 C CA . SER A 1 103 ? -3.926 -10.638 -11.030 1.00 96.69 103 SER A CA 1
ATOM 776 C C . SER A 1 103 ? -5.436 -10.424 -11.152 1.00 96.69 103 SER A C 1
ATOM 778 O O . SER A 1 103 ? -5.917 -9.361 -11.542 1.00 96.69 103 SER A O 1
ATOM 780 N N . THR A 1 104 ? -6.210 -11.408 -10.705 1.00 97.50 104 THR A N 1
ATOM 781 C CA . THR A 1 104 ? -7.593 -11.192 -10.264 1.00 97.50 104 THR A CA 1
ATOM 782 C C . THR A 1 104 ? -7.617 -10.549 -8.865 1.00 97.50 104 THR A C 1
ATOM 784 O O . THR A 1 104 ? -6.593 -10.510 -8.177 1.00 97.50 104 THR A O 1
ATOM 787 N N . PRO A 1 105 ? -8.769 -10.055 -8.370 1.00 96.06 105 PRO A N 1
ATOM 788 C CA . PRO A 1 105 ? -8.873 -9.595 -6.984 1.00 96.06 105 PRO A CA 1
ATOM 789 C C . PRO A 1 105 ? -8.472 -10.656 -5.947 1.00 96.06 105 PRO A C 1
ATOM 791 O O . PRO A 1 105 ? -7.922 -10.308 -4.907 1.00 96.06 105 PRO A O 1
ATOM 794 N N . GLN A 1 106 ? -8.741 -11.934 -6.219 1.00 95.56 106 GLN A N 1
ATOM 795 C CA . GLN A 1 106 ? -8.369 -13.058 -5.363 1.00 95.56 106 GLN A CA 1
ATOM 796 C C . GLN A 1 106 ? -6.853 -13.278 -5.367 1.00 95.56 106 GLN A C 1
ATOM 798 O O . GLN A 1 106 ? -6.256 -13.391 -4.297 1.00 95.56 106 GLN A O 1
ATOM 803 N N . ASP A 1 107 ? -6.220 -13.244 -6.541 1.00 97.12 107 ASP A N 1
ATOM 804 C CA . ASP A 1 107 ? -4.758 -13.332 -6.646 1.00 97.12 107 ASP A CA 1
ATOM 805 C C . ASP A 1 107 ? -4.085 -12.153 -5.941 1.00 97.12 107 ASP A C 1
ATOM 807 O O . ASP A 1 107 ? -3.043 -12.312 -5.316 1.00 97.12 107 ASP A O 1
ATOM 811 N N . LEU A 1 108 ? -4.708 -10.972 -5.978 1.00 96.50 108 LEU A N 1
ATOM 812 C CA . LEU A 1 108 ? -4.190 -9.793 -5.298 1.00 96.50 108 LEU A CA 1
ATOM 813 C C . LEU A 1 108 ? -4.246 -9.930 -3.767 1.00 96.50 108 LEU A C 1
ATOM 815 O O . LEU A 1 108 ? -3.330 -9.471 -3.086 1.00 96.50 108 LEU A O 1
ATOM 819 N N . VAL A 1 109 ? -5.276 -10.588 -3.215 1.00 97.19 109 VAL A N 1
ATOM 820 C CA . VAL A 1 109 ? -5.304 -10.961 -1.785 1.00 97.19 109 VAL A CA 1
ATOM 821 C C . VAL A 1 109 ? -4.133 -11.874 -1.455 1.00 97.19 109 VAL A C 1
ATOM 823 O O . VAL A 1 109 ? -3.466 -11.664 -0.442 1.00 97.19 109 VAL A O 1
ATOM 826 N N . LEU A 1 110 ? -3.888 -12.884 -2.293 1.00 96.75 110 LEU A N 1
ATOM 827 C CA . LEU A 1 110 ? -2.781 -13.807 -2.084 1.00 96.75 110 LEU A CA 1
ATOM 828 C C . LEU A 1 110 ? -1.442 -13.067 -2.150 1.00 96.75 110 LEU A C 1
ATOM 830 O O . LEU A 1 110 ? -0.654 -13.190 -1.220 1.00 96.75 110 LEU A O 1
ATOM 834 N N . LEU A 1 111 ? -1.239 -12.230 -3.171 1.00 96.81 111 LEU A N 1
ATOM 835 C CA . LEU A 1 111 ? -0.041 -11.409 -3.332 1.00 96.81 111 LEU A CA 1
ATOM 836 C C . LEU A 1 111 ? 0.202 -10.517 -2.111 1.00 96.81 111 LEU A C 1
ATOM 838 O O . LEU A 1 111 ? 1.323 -10.457 -1.617 1.00 96.81 111 LEU A O 1
ATOM 842 N N . ALA A 1 112 ? -0.834 -9.851 -1.597 1.00 97.38 112 ALA A N 1
ATOM 843 C CA . ALA A 1 112 ? -0.713 -9.014 -0.406 1.00 97.38 112 ALA A CA 1
ATOM 844 C C . ALA A 1 112 ? -0.372 -9.819 0.852 1.00 97.38 112 ALA A C 1
ATOM 846 O O . ALA A 1 112 ? 0.389 -9.343 1.687 1.00 97.38 112 ALA A O 1
ATOM 847 N N . ARG A 1 113 ? -0.909 -11.035 0.980 1.00 96.00 113 ARG A N 1
ATOM 848 C CA . ARG A 1 113 ? -0.671 -11.928 2.120 1.00 96.00 113 ARG A CA 1
ATOM 849 C C . ARG A 1 113 ? 0.722 -12.548 2.114 1.00 96.00 113 ARG A C 1
ATOM 851 O O . ARG A 1 113 ? 1.302 -12.730 3.177 1.00 96.00 113 ARG A O 1
ATOM 858 N N . THR A 1 114 ? 1.229 -12.918 0.942 1.00 95.56 114 THR A N 1
ATOM 859 C CA . THR A 1 114 ? 2.552 -13.543 0.790 1.00 95.56 114 THR A CA 1
ATOM 860 C C . THR A 1 114 ? 3.667 -12.522 0.599 1.00 95.56 114 THR A C 1
ATOM 862 O O . THR A 1 114 ? 4.827 -12.907 0.478 1.00 95.56 114 THR A O 1
ATOM 865 N N . ASN A 1 115 ? 3.338 -11.230 0.537 1.00 93.00 115 ASN A N 1
ATOM 866 C CA . ASN A 1 115 ? 4.334 -10.173 0.498 1.00 93.00 115 ASN A CA 1
ATOM 867 C C . ASN A 1 115 ? 5.178 -10.207 1.790 1.00 93.00 115 ASN A C 1
ATOM 869 O O . ASN A 1 115 ? 4.591 -10.337 2.865 1.00 93.00 115 ASN A O 1
ATOM 873 N N . PRO A 1 116 ? 6.518 -10.081 1.728 1.00 91.00 116 PRO A N 1
ATOM 874 C CA . PRO A 1 116 ? 7.386 -10.259 2.897 1.00 91.00 116 PRO A CA 1
ATOM 875 C C . PRO A 1 116 ? 6.984 -9.437 4.128 1.00 91.00 116 PRO A C 1
ATOM 877 O O . PRO A 1 116 ? 7.038 -9.937 5.248 1.00 91.00 116 PRO A O 1
ATOM 880 N N . ASP A 1 117 ? 6.501 -8.211 3.925 1.00 93.06 117 ASP A N 1
ATOM 881 C CA . ASP A 1 117 ? 6.108 -7.314 5.011 1.00 93.06 117 ASP A CA 1
ATOM 882 C C . ASP A 1 117 ? 4.605 -7.334 5.319 1.00 93.06 117 ASP A C 1
ATOM 884 O O . ASP A 1 117 ? 4.111 -6.443 6.009 1.00 93.06 117 ASP A O 1
ATOM 888 N N . ALA A 1 118 ? 3.842 -8.318 4.828 1.00 94.50 118 ALA A N 1
ATOM 889 C CA . ALA A 1 118 ? 2.383 -8.369 4.980 1.00 94.50 118 ALA A CA 1
ATOM 890 C C . ALA A 1 118 ? 1.914 -8.148 6.431 1.00 94.50 118 ALA A C 1
ATOM 892 O O . ALA A 1 118 ? 0.906 -7.482 6.654 1.00 94.50 118 ALA A O 1
ATOM 893 N N . ALA A 1 119 ? 2.673 -8.639 7.418 1.00 92.00 119 ALA A N 1
ATOM 894 C CA . ALA A 1 119 ? 2.385 -8.506 8.849 1.00 92.00 119 ALA A CA 1
ATOM 895 C C . ALA A 1 119 ? 2.836 -7.167 9.482 1.00 92.00 119 ALA A C 1
ATOM 897 O O . ALA A 1 119 ? 2.481 -6.863 10.626 1.00 92.00 119 ALA A O 1
ATOM 898 N N . SER A 1 120 ? 3.554 -6.308 8.752 1.00 93.31 120 SER A N 1
ATOM 899 C CA . SER A 1 120 ? 4.091 -5.021 9.236 1.00 93.31 120 SER A CA 1
ATOM 900 C C . SER A 1 120 ? 3.009 -3.968 9.527 1.00 93.31 120 SER A C 1
ATOM 902 O O . SER A 1 120 ? 3.290 -2.850 9.967 1.00 93.31 120 SER A O 1
ATOM 904 N N . HIS A 1 121 ? 1.732 -4.318 9.356 1.00 94.19 121 HIS A N 1
ATOM 905 C CA . HIS A 1 121 ? 0.603 -3.500 9.782 1.00 94.19 121 HIS A CA 1
ATOM 906 C C . HIS A 1 121 ? 0.422 -3.426 11.307 1.00 94.19 121 HIS A C 1
ATOM 908 O O . HIS A 1 121 ? -0.348 -2.586 11.772 1.00 94.19 121 HIS A O 1
ATOM 914 N N . GLY A 1 122 ? 1.112 -4.244 12.107 1.00 91.69 122 GLY A N 1
ATOM 915 C CA . GLY A 1 122 ? 1.205 -4.064 13.563 1.00 91.69 122 GLY A CA 1
ATOM 916 C C . GLY A 1 122 ? -0.099 -4.285 14.344 1.00 91.69 122 GLY A C 1
ATOM 917 O O . GLY A 1 122 ? -0.276 -3.700 15.409 1.00 91.69 122 GLY A O 1
ATOM 918 N N . TYR A 1 123 ? -1.009 -5.110 13.822 1.00 92.00 123 TYR A N 1
ATOM 919 C CA . TYR A 1 123 ? -2.234 -5.545 14.509 1.00 92.00 123 TYR A CA 1
ATOM 920 C C . TYR A 1 123 ? -2.257 -7.071 14.526 1.00 92.00 123 TYR A C 1
ATOM 922 O O . TYR A 1 123 ? -1.817 -7.684 13.567 1.00 92.00 123 TYR A O 1
ATOM 930 N N . LYS A 1 124 ? -2.768 -7.699 15.586 1.00 86.31 124 LYS A N 1
ATOM 931 C CA . LYS A 1 124 ? -2.842 -9.166 15.665 1.00 86.31 124 LYS A CA 1
ATOM 932 C C . LYS A 1 124 ? -4.239 -9.675 15.307 1.00 86.31 124 LYS A C 1
ATOM 934 O O . LYS A 1 124 ? -5.259 -9.069 15.667 1.00 86.31 124 LYS A O 1
ATOM 939 N N . SER A 1 125 ? -4.309 -10.798 14.605 1.00 80.06 125 SER A N 1
ATOM 940 C CA . SER A 1 125 ? -5.521 -11.610 14.479 1.00 80.06 125 SER A CA 1
ATOM 941 C C . SER A 1 125 ? -5.808 -12.367 15.770 1.00 80.06 125 SER A C 1
ATOM 943 O O . SER A 1 125 ? -4.938 -12.533 16.621 1.00 80.06 125 SER A O 1
ATOM 945 N N . CYS A 1 126 ? -7.055 -12.805 15.939 1.00 75.38 126 CYS A N 1
ATOM 946 C CA . CYS A 1 126 ? -7.437 -13.562 17.131 1.00 75.38 126 CYS A CA 1
ATOM 947 C C . CYS A 1 126 ? -6.699 -14.911 17.215 1.00 75.38 126 CYS A C 1
ATOM 949 O O . CYS A 1 126 ? -6.397 -15.358 18.313 1.00 75.38 126 CYS A O 1
ATOM 951 N N . VAL A 1 127 ? -6.353 -15.508 16.067 1.00 68.19 127 VAL A N 1
ATOM 952 C CA . VAL A 1 127 ? -5.553 -16.743 15.993 1.00 68.19 127 VAL A CA 1
ATOM 953 C C . VAL A 1 127 ? -4.128 -16.491 16.485 1.00 68.19 127 VAL A C 1
ATOM 955 O O . VAL A 1 127 ? -3.658 -17.192 17.369 1.00 68.19 127 VAL A O 1
ATOM 958 N N . GLU A 1 128 ? -3.481 -15.415 16.027 1.00 71.19 128 GLU A N 1
ATOM 959 C CA . GLU A 1 128 ? -2.126 -15.060 16.483 1.00 71.19 128 GLU A CA 1
ATOM 960 C C . GLU A 1 128 ? -2.068 -14.747 17.985 1.00 71.19 128 GLU A C 1
ATOM 962 O O . GLU A 1 128 ? -1.059 -15.007 18.642 1.00 71.19 128 GLU A O 1
ATOM 967 N N . VAL A 1 129 ? -3.140 -14.178 18.545 1.00 70.94 129 VAL A N 1
ATOM 968 C CA . VAL A 1 129 ? -3.252 -13.968 19.996 1.00 70.94 129 VAL A CA 1
ATOM 969 C C . VAL A 1 129 ? -3.390 -15.306 20.724 1.00 70.94 129 VAL A C 1
ATOM 971 O O . VAL A 1 129 ? -2.682 -15.507 21.706 1.00 70.94 129 VAL A O 1
ATOM 974 N N . ALA A 1 130 ? -4.232 -16.219 20.227 1.00 68.00 130 ALA A N 1
ATOM 975 C CA . ALA A 1 130 ? -4.429 -17.543 20.817 1.00 68.00 130 ALA A CA 1
ATOM 976 C C . ALA A 1 130 ? -3.136 -18.383 20.816 1.00 68.00 130 ALA A C 1
ATOM 978 O O . ALA A 1 130 ? -2.763 -18.938 21.852 1.00 68.00 130 ALA A O 1
ATOM 979 N N . ASP A 1 131 ? -2.394 -18.393 19.708 1.00 67.94 131 ASP A N 1
ATOM 980 C CA . ASP A 1 131 ? -1.110 -19.098 19.605 1.00 67.94 131 ASP A CA 1
ATOM 981 C C . ASP A 1 131 ? -0.055 -18.497 20.551 1.00 67.94 131 ASP A C 1
ATOM 983 O O . ASP A 1 131 ? 0.687 -19.224 21.215 1.00 67.94 131 ASP A O 1
ATOM 987 N N . SER A 1 132 ? -0.035 -17.163 20.685 1.00 68.12 132 SER A N 1
ATOM 988 C CA . SER A 1 132 ? 0.848 -16.468 21.635 1.00 68.12 132 SER A CA 1
ATOM 989 C C . SER A 1 132 ? 0.518 -16.820 23.091 1.00 68.12 132 SER A C 1
ATOM 991 O O . SER A 1 132 ? 1.426 -16.949 23.908 1.00 68.12 132 SER A O 1
ATOM 993 N N . SER A 1 133 ? -0.765 -16.979 23.436 1.00 64.00 133 SER A N 1
ATOM 994 C CA . SER A 1 133 ? -1.179 -17.382 24.786 1.00 64.00 133 SER A CA 1
ATOM 995 C C . SER A 1 133 ? -0.843 -18.840 25.105 1.00 64.00 133 SER A C 1
ATOM 997 O O . SER A 1 133 ? -0.412 -19.119 26.218 1.00 64.00 133 SER A O 1
ATOM 999 N N . VAL A 1 134 ? -0.939 -19.753 24.132 1.00 60.88 134 VAL A N 1
ATOM 1000 C CA . VAL A 1 134 ? -0.538 -21.162 24.306 1.00 60.88 134 VAL A CA 1
ATOM 1001 C C . VAL A 1 134 ? 0.979 -21.296 24.474 1.00 60.88 134 VAL A C 1
ATOM 1003 O O . VAL A 1 134 ? 1.445 -22.117 25.262 1.00 60.88 134 VAL A O 1
ATOM 1006 N N . ALA A 1 135 ? 1.768 -20.476 23.774 1.00 59.00 135 ALA A N 1
ATOM 1007 C CA . ALA A 1 135 ? 3.220 -20.438 23.952 1.00 59.00 135 ALA A CA 1
ATOM 1008 C C . ALA A 1 135 ? 3.635 -19.943 25.351 1.00 59.00 135 ALA A C 1
ATOM 1010 O O . ALA A 1 135 ? 4.637 -20.409 25.886 1.00 59.00 135 ALA A O 1
ATOM 1011 N N . ASN A 1 136 ? 2.857 -19.036 25.951 1.00 57.16 136 ASN A N 1
ATOM 1012 C CA . ASN A 1 136 ? 3.134 -18.483 27.280 1.00 57.16 136 ASN A CA 1
ATOM 1013 C C . ASN A 1 136 ? 2.677 -19.412 28.423 1.00 57.16 136 ASN A C 1
ATOM 1015 O O . ASN A 1 136 ? 3.288 -19.418 29.487 1.00 57.16 136 ASN A O 1
ATOM 1019 N N . ASP A 1 137 ? 1.634 -20.216 28.198 1.00 54.50 137 ASP A N 1
ATOM 1020 C CA . ASP A 1 137 ? 1.095 -21.179 29.173 1.00 54.50 137 ASP A CA 1
ATOM 1021 C C . ASP A 1 137 ? 1.994 -22.421 29.349 1.00 54.50 137 ASP A C 1
ATOM 1023 O O . ASP A 1 137 ? 2.065 -23.012 30.421 1.00 54.50 137 ASP A O 1
ATOM 1027 N N . LYS A 1 138 ? 2.798 -22.770 28.334 1.00 56.84 138 LYS A N 1
ATOM 1028 C CA . LYS A 1 138 ? 3.821 -23.832 28.439 1.00 56.84 138 LYS A CA 1
ATOM 1029 C C . LYS A 1 138 ? 5.075 -23.430 29.237 1.00 56.84 138 LYS A C 1
ATOM 1031 O O . LYS A 1 138 ? 6.013 -24.219 29.319 1.00 56.84 138 LYS A O 1
ATOM 1036 N N . GLY A 1 139 ? 5.107 -22.219 29.802 1.00 46.06 139 GLY A N 1
ATOM 1037 C CA . GLY A 1 139 ? 6.229 -21.671 30.571 1.00 46.06 139 GLY A CA 1
ATOM 1038 C C . GLY A 1 139 ? 6.114 -21.789 32.095 1.00 46.06 139 GLY A C 1
ATOM 1039 O O . GLY A 1 139 ? 6.987 -21.276 32.790 1.00 46.06 139 GLY A O 1
ATOM 1040 N N . ILE A 1 140 ? 5.072 -22.430 32.635 1.00 48.88 140 ILE A N 1
ATOM 1041 C CA . ILE A 1 140 ? 4.907 -22.615 34.085 1.00 48.88 140 ILE A CA 1
ATOM 1042 C C . ILE A 1 140 ? 4.796 -24.113 34.380 1.00 48.88 140 ILE A C 1
ATOM 1044 O O . ILE A 1 140 ? 3.709 -24.684 34.364 1.00 48.88 140 ILE A O 1
ATOM 1048 N N . SER A 1 141 ? 5.933 -24.753 34.667 1.00 39.47 141 SER A N 1
ATOM 1049 C CA . SER A 1 141 ? 5.914 -25.976 35.475 1.00 39.47 141 SER A CA 1
ATOM 1050 C C . SER A 1 141 ? 5.797 -25.588 36.951 1.00 39.47 141 SER A C 1
ATOM 1052 O O . SER A 1 141 ? 6.528 -24.699 37.398 1.00 39.47 141 SER A O 1
ATOM 1054 N N . PRO A 1 142 ? 4.905 -26.231 37.719 1.00 55.09 142 PRO A N 1
ATOM 1055 C CA . PRO A 1 14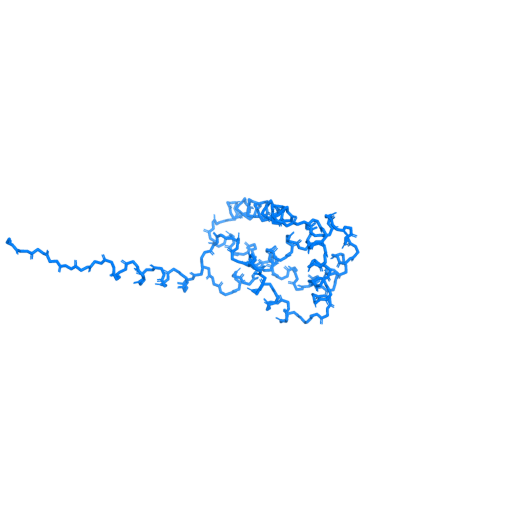2 ? 4.840 -26.071 39.159 1.00 55.09 142 PRO A CA 1
ATOM 1056 C C . PRO A 1 142 ? 5.845 -27.024 39.807 1.00 55.09 142 PRO A C 1
ATOM 1058 O O . PRO A 1 142 ? 5.876 -28.191 39.446 1.00 55.09 142 PRO A O 1
ATOM 1061 N N . GLU A 1 143 ? 6.616 -26.559 40.784 1.00 36.84 143 GLU A N 1
ATOM 1062 C CA . GLU A 1 143 ? 7.060 -27.408 41.895 1.00 36.84 143 GLU A CA 1
ATOM 1063 C C . GLU A 1 143 ? 7.634 -26.524 43.003 1.00 36.84 143 GLU A C 1
ATOM 1065 O O . GLU A 1 143 ? 8.759 -26.033 42.948 1.00 36.84 143 GLU A O 1
ATOM 1070 N N . GLY A 1 144 ? 6.804 -26.285 44.016 1.00 38.72 144 GLY A N 1
ATOM 1071 C CA . GLY A 1 144 ? 7.305 -26.154 45.372 1.00 38.72 144 GLY A CA 1
ATOM 1072 C C . GLY A 1 144 ? 7.329 -27.539 46.009 1.00 38.72 144 GLY A C 1
ATOM 1073 O O . GLY A 1 144 ? 6.417 -28.320 45.762 1.00 38.72 144 GLY A O 1
ATOM 1074 N N . MET A 1 145 ? 8.348 -27.818 46.820 1.00 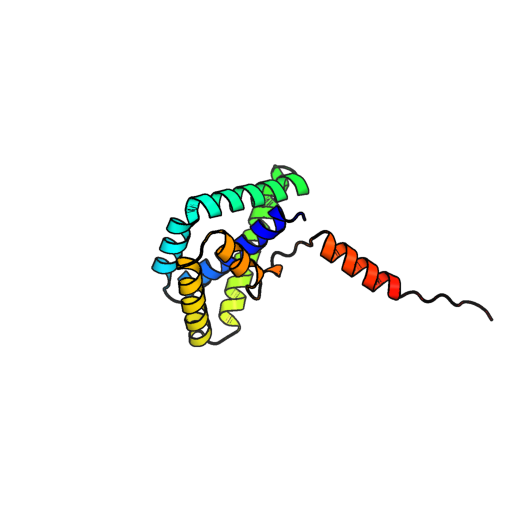36.03 145 MET A N 1
ATOM 1075 C CA . MET A 1 145 ? 8.277 -28.423 48.160 1.00 36.03 145 MET A CA 1
ATOM 1076 C C . MET A 1 145 ? 9.659 -28.951 48.568 1.00 36.03 145 MET A C 1
ATOM 1078 O O . MET A 1 145 ? 10.227 -29.794 47.881 1.00 36.03 145 MET A O 1
ATOM 1082 N N . ASN A 1 146 ? 10.075 -28.482 49.752 1.00 39.56 146 ASN A N 1
ATOM 1083 C CA . ASN A 1 146 ? 11.213 -28.859 50.604 1.00 39.56 146 ASN A CA 1
ATOM 1084 C C . ASN A 1 146 ? 12.620 -28.422 50.190 1.00 39.56 146 ASN A C 1
ATOM 1086 O O . ASN A 1 146 ? 13.241 -29.066 49.321 1.00 39.56 146 ASN A O 1
#

Sequence (146 aa):
MDAAARTALEMRVLQSELMVAALTCGQRPSYNAFVTTFKPYLMRQGGQLKSFFVKSFGPKQGAEMLNKTVTRLANSASQNSLAVSTQMYCDSAAARFAVALKSTPQDLVLLARTNPDAASHGYKSCVEVADSSVANDKGISPEGMN

=== Feature glossary ===
Each block in this record encodes a different view of the same protein. In brief:

Predicted aligned error. PAE(i, j) answers: if I align the predicted and true structures on residue i, how far off (in Å) do I expect residue j to be? A block-diagonal PAE matrix with low values on the blocks and high values off-diagonal is the signature of a multi-domain protein with confidently predicted domains but uncertain inter-domain orientation.

Contact-map, Ramachandran, and PAE plots. Plot images: a contact map (which residues are close in 3D, as an N×N binary image), a Ramachandran scatter (backbone torsion angles, revealing secondary-structure composition at a glance), and — for AlphaFold structures — a PAE heatmap (pairwise prediction confidence).

Backbone torsions (φ/ψ). φ (phi) and ψ (psi) are the two rotatable backbone dihedrals per residue: φ is the C(i-1)–N–Cα–C torsion, ψ is the N–Cα–C–N(i+1) torsion, both in degrees on (−180°, 180°]. α-helical residues cluster near (−60°, −45°); β-strand residues near (−120°, +130°). A Ramachandran plot is simply a scatter of (φ, ψ) for every residue.

Foldseek 3Di. A 3Di character summarizes, for each residue, the relative orientation of the Cα frame of its nearest spatial neighbor. Because it encodes fold topology rather than chemistry, 3Di alignments detect remote structural similarity that sequence alignment misses.

Radius of gyration, Cα contacts, bounding box. Three whole-structure scalars: the radius of gyration (RMS distance of Cα from centroid, in Å), the count of Cα–Cα contacts (pairs closer than 8 Å and separated by more than four residues in sequence — i.e. tertiary, not local, contacts), and the bounding-box dimensions. Together they distinguish compact globular folds from extended fibres or disordered chains.

Sequence. Sequence gives the chain of amino acids in standard one-letter code (A=alanine, C=cysteine, …, Y=tyrosine), read N→C. It is the only feature that is directly encoded by the gene; all structural features are derived from the folded form of this sequence.

mmCIF coordinates. Atomic coordinates in PDBx/mmCIF format — the same representation the Protein Data Bank distributes. Each line of the _atom_site loop places one backbone atom in Cartesian space (units: ångströms, origin: arbitrary).

Secondary structure (3-state, P-SEA). Three-state secondary structure (P-SEA) collapses the eight DSSP classes into helix (a), strand (b), and coil (c). P-SEA assigns these from Cα geometry alone — distances and angles — without requiring backbone oxygens, so it works on any Cα trace.

InterPro / GO / CATH / organism. Functional annotations link the protein to curated databases. InterPro entries identify conserved domains and families by matching the sequence against member-database signatures (Pfam, PROSITE, CDD, …). Gene Ontology (GO) terms describe molecular function, biological process, and cellular component in a controlled vocabulary. CATH places the structure in a hierarchical fold classification (Class/Architecture/Topology/Homologous-superfamily). The organism is the source species.

B-factor. B-factor (Debye–Waller factor) reflects atomic displacement in the crystal lattice. It is an experimental observable (units Å²), not a prediction; low values mean the atom is pinned down, high values mean it moves or is heterogeneous across the crystal.

Rendered structure images. Structure images are PyMOL renders from six orthogonal camera directions. Cartoon representation draws helices as coils and strands as arrows; sticks shows the backbone as bonds; surface shows the solvent-excluded envelope. Rainbow coloring maps sequence position to hue (blue→red, N→C); chain coloring assigns a distinct color per polypeptide.

Solvent-accessible surface area. Solvent-accessible surface area (SASA) is the area in Å² traced out by the centre of a 1.4 Å probe sphere (a water molecule) rolled over the protein's van der Waals surface (Shrake–Rupley / Lee–Richards construction). Buried residues have near-zero SASA; fully exposed residues can exceed 200 Å². The total SASA scales roughly with the number of surface residues.

Secondary structure (8-state, DSSP). The SS8 string is DSSP's per-residue secondary-structure call. α-helix (H) means an i→i+4 H-bond ladder; β-strand (E) means the residue participates in a β-sheet; 3₁₀ (G) and π (I) are tighter and wider helices; T/S are turns/bends; '-' is loop.

pLDDT. For AlphaFold models, the B-factor field carries pLDDT — the model's own estimate of local accuracy on a 0–100 scale. Regions with pLDDT<50 should be treated as essentially unmodeled; they often correspond to intrinsically disordered segments.

Nearest PDB structures. Nearest PDB neighbors are the top structural matches found by Foldseek when searching this structure against the entire Protein Data Bank. Each hit reports a TM-score (0 to 1; >0.5 almost always implies the same fold) and an E-value. These are *structural* homologs — they may share no detectable sequence similarity.